Protein AF-A0A957F3H8-F1 (afdb_monomer)

Nearest PDB structures (foldseek):
  3oa1-assembly2_B  TM=3.256E-01  e=1.471E+00  Rabies virus strain Pasteur vaccin
  7w7g-assembly1_C  TM=1.740E-01  e=4.902E+00  Rattus norvegicus
  8xvt-assembly1_K  TM=1.639E-01  e=4.902E+00  Homo sapiens

Radius of gyration: 14.68 Å; Cα contacts (8 Å, |Δi|>4): 149; chains: 1; bounding box: 36×27×40 Å

pLDDT: mean 82.0, std 11.36, range [31.77, 93.56]

Solvent-accessible surface area (backbone atoms only — not comparable to full-atom values): 7226 Å² total; per-residue (Å²): 129,82,68,54,47,72,58,46,54,50,36,51,76,67,70,41,65,58,43,82,41,64,23,79,87,69,48,76,40,69,41,48,38,64,40,50,46,48,47,51,84,46,75,57,40,56,48,43,62,53,81,45,74,67,53,51,47,49,37,47,70,75,72,41,56,70,68,56,45,53,52,51,30,56,76,70,71,47,55,78,87,76,35,56,64,96,46,67,69,44,29,50,50,33,44,53,54,48,20,36,78,66,46,36,30,31,50,53,52,38,54,48,37,69,80,39,51,69,72,72,45,66,91,71,78,119

Secondary structure (DSSP, 8-state):
-PPPHHHHHHHHHTT--EEEEE-TTS-EEEEEHHHHHTT---HHHHHTTPPPHHHHHHHHHHH--HHHHHHHHHHTT--TTTS--SSHHHHHHHHHHHHHHTT-HHHHHHHHHHH-GGGT-GGG--

Mean predicted aligned error: 7.61 Å

Foldseek 3Di:
DQDALVNLVVCVVVVNQWDWAQFPVRDTDTDGSVCLLLVNDDPRCVRNLPDHLVLLLVLCVVPDDLVRVVVLCVVLVHDQVNFDDPDSSSRSNRVSVSCNRVSNNSVSSVSSCVVCVPSSPPVPVD

Sequence (126 aa):
QPIDYAYLEQLEKMKMDAIPYPAKNGEVIMLDVQALLNGVSTSEMRQAGLPTRREVLSALNAGFDKGEFHGLLFELGIGKNDIGGESTAEQMRECVEFAERNNKYQDLVTVIASKRPHLFNESRRL

Structure (mmCIF, N/CA/C/O backbone):
data_AF-A0A957F3H8-F1
#
_entry.id   AF-A0A957F3H8-F1
#
loop_
_atom_site.group_PDB
_atom_site.id
_atom_site.type_symbol
_atom_site.label_atom_id
_atom_site.label_alt_id
_atom_site.label_comp_id
_atom_site.label_asym_id
_atom_site.label_entity_id
_atom_site.label_seq_id
_atom_site.pdbx_PDB_ins_code
_atom_site.Cartn_x
_atom_site.Cartn_y
_atom_site.Cartn_z
_atom_site.occupancy
_atom_site.B_iso_or_equiv
_atom_site.auth_seq_id
_atom_site.auth_comp_id
_atom_site.auth_asym_id
_atom_site.auth_atom_id
_atom_site.pdbx_PDB_model_num
ATOM 1 N N . GLN A 1 1 ? 0.387 -2.394 -14.096 1.00 53.16 1 GLN A N 1
ATOM 2 C CA . GLN A 1 1 ? -0.229 -3.384 -13.179 1.00 53.16 1 GLN A CA 1
ATOM 3 C C . GLN A 1 1 ? 0.506 -3.304 -11.846 1.00 53.16 1 GLN A C 1
ATOM 5 O O . GLN A 1 1 ? 1.710 -3.068 -11.894 1.00 53.16 1 GLN A O 1
ATOM 10 N N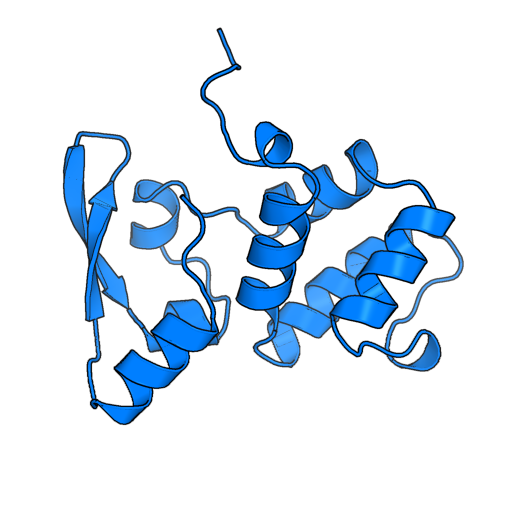 . PRO A 1 2 ? -0.169 -3.445 -10.692 1.00 64.88 2 PRO A N 1
ATOM 11 C CA . PRO A 1 2 ? 0.501 -3.454 -9.389 1.00 64.88 2 PRO A CA 1
ATOM 12 C C . PRO A 1 2 ? 1.501 -4.612 -9.320 1.00 64.88 2 PRO A C 1
ATOM 14 O O . PRO A 1 2 ? 1.240 -5.668 -9.897 1.00 64.88 2 PRO A O 1
ATOM 17 N N . ILE A 1 3 ? 2.634 -4.404 -8.652 1.00 73.44 3 ILE A N 1
ATOM 18 C CA . ILE A 1 3 ? 3.596 -5.474 -8.382 1.00 73.44 3 ILE A CA 1
ATOM 19 C C . ILE A 1 3 ? 3.167 -6.141 -7.077 1.00 73.44 3 ILE A C 1
ATOM 21 O O . ILE A 1 3 ? 3.043 -5.465 -6.060 1.00 73.44 3 ILE A O 1
ATOM 25 N N . ASP A 1 4 ? 2.913 -7.445 -7.129 1.00 77.50 4 ASP A N 1
ATOM 26 C CA . ASP A 1 4 ? 2.474 -8.217 -5.968 1.00 77.50 4 ASP A CA 1
ATOM 27 C C . ASP A 1 4 ? 3.613 -8.390 -4.947 1.00 77.50 4 ASP A C 1
ATOM 29 O O . ASP A 1 4 ? 4.758 -8.665 -5.317 1.00 77.50 4 ASP A O 1
ATOM 33 N N . TYR A 1 5 ? 3.303 -8.259 -3.658 1.00 77.38 5 TYR A N 1
ATOM 34 C CA . TYR A 1 5 ? 4.278 -8.409 -2.579 1.00 77.38 5 TYR A CA 1
ATOM 35 C C . TYR A 1 5 ? 4.813 -9.838 -2.484 1.00 77.38 5 TYR A C 1
ATOM 37 O O . TYR A 1 5 ? 6.018 -10.031 -2.343 1.00 77.38 5 TYR A O 1
ATOM 45 N N . ALA A 1 6 ? 3.956 -10.851 -2.658 1.00 77.56 6 ALA A N 1
ATOM 46 C CA . ALA A 1 6 ? 4.387 -12.251 -2.629 1.00 77.56 6 ALA A CA 1
ATOM 47 C C . ALA A 1 6 ? 5.423 -12.554 -3.728 1.00 77.56 6 ALA A C 1
ATOM 49 O O . ALA A 1 6 ? 6.363 -13.326 -3.525 1.00 77.56 6 ALA A O 1
ATOM 50 N N . TYR A 1 7 ? 5.282 -11.898 -4.882 1.00 83.31 7 TYR A N 1
ATOM 51 C CA . TYR A 1 7 ? 6.265 -11.960 -5.957 1.00 83.31 7 TYR A CA 1
ATOM 52 C C . TYR A 1 7 ? 7.586 -11.282 -5.559 1.00 83.31 7 TYR A C 1
ATOM 54 O O . TYR A 1 7 ? 8.655 -11.841 -5.802 1.00 83.31 7 TYR A O 1
ATOM 62 N N . LEU A 1 8 ? 7.537 -10.128 -4.888 1.00 83.12 8 LEU A N 1
ATOM 63 C CA . LEU A 1 8 ? 8.733 -9.442 -4.385 1.00 83.12 8 LEU A CA 1
ATOM 64 C C 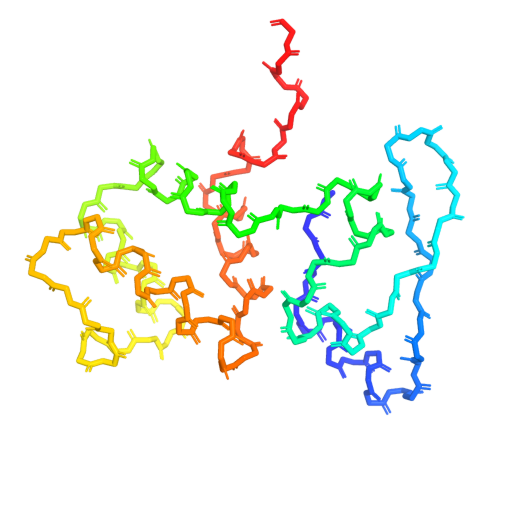. LEU A 1 8 ? 9.469 -10.238 -3.301 1.00 83.12 8 LEU A C 1
ATOM 66 O O . LEU A 1 8 ? 10.692 -10.341 -3.362 1.00 83.12 8 LEU A O 1
ATOM 70 N N . GLU A 1 9 ? 8.752 -10.873 -2.370 1.00 81.31 9 GLU A N 1
ATOM 71 C CA . GLU A 1 9 ? 9.366 -11.773 -1.385 1.00 81.31 9 GLU A CA 1
ATOM 72 C C . GLU A 1 9 ? 10.074 -12.956 -2.058 1.00 81.31 9 GLU A C 1
ATOM 74 O O . GLU A 1 9 ? 11.125 -13.415 -1.607 1.00 81.31 9 GLU A O 1
ATOM 79 N N . GLN A 1 10 ? 9.489 -13.502 -3.128 1.00 87.69 10 GLN A N 1
ATOM 80 C CA . GLN A 1 10 ? 10.111 -14.593 -3.870 1.00 87.69 10 GLN A CA 1
ATOM 81 C C . GLN A 1 10 ? 11.415 -14.133 -4.530 1.00 87.69 10 GLN A C 1
ATOM 83 O O . GLN A 1 10 ? 12.413 -14.852 -4.468 1.00 87.69 10 GLN A O 1
ATOM 88 N N . LEU A 1 11 ? 11.426 -12.938 -5.121 1.00 88.50 11 LEU A N 1
ATOM 89 C CA . LEU A 1 11 ? 12.619 -12.345 -5.725 1.00 88.50 11 LEU A CA 1
ATOM 90 C C . LEU A 1 11 ? 13.721 -12.094 -4.688 1.00 88.50 11 LEU A C 1
ATOM 92 O O . LEU A 1 11 ? 14.881 -12.421 -4.942 1.00 88.50 11 LEU A O 1
ATOM 96 N N . GLU A 1 12 ? 13.361 -11.612 -3.497 1.00 86.62 12 GLU A N 1
ATOM 97 C CA . GLU A 1 12 ? 14.295 -11.459 -2.376 1.00 86.62 12 GLU A CA 1
ATOM 98 C C . GLU A 1 12 ? 14.884 -12.813 -1.947 1.00 86.62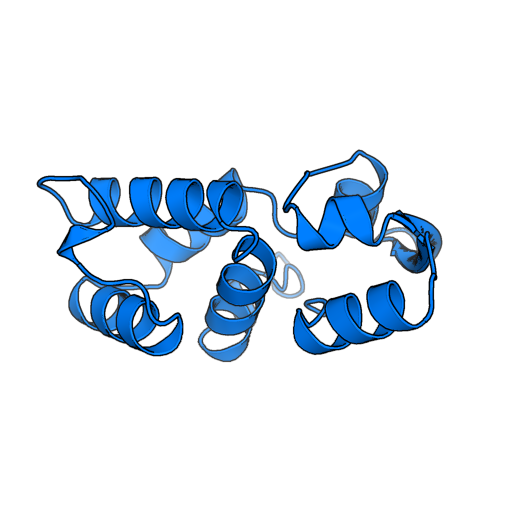 12 GLU A C 1
ATOM 100 O O . GLU A 1 12 ? 16.104 -12.954 -1.829 1.00 86.62 12 GLU A O 1
ATOM 105 N N . LYS A 1 13 ? 14.051 -13.856 -1.799 1.00 89.25 13 LYS A N 1
ATOM 106 C CA . LYS A 1 13 ? 14.510 -15.229 -1.494 1.00 89.25 13 LYS A CA 1
ATOM 107 C C . LYS A 1 13 ? 15.443 -15.781 -2.575 1.00 89.25 13 LYS A C 1
ATOM 109 O O . LYS A 1 13 ? 16.351 -16.557 -2.272 1.00 89.25 13 LYS A O 1
ATOM 114 N N . MET A 1 14 ? 15.246 -15.364 -3.825 1.00 91.69 14 MET A N 1
ATOM 115 C CA . MET A 1 14 ? 16.111 -15.682 -4.963 1.00 91.69 14 MET A CA 1
ATOM 116 C C . MET A 1 14 ? 17.377 -14.811 -5.040 1.00 91.69 14 MET A C 1
ATOM 118 O O . MET A 1 14 ? 18.188 -15.024 -5.941 1.00 91.69 14 MET A O 1
ATOM 122 N N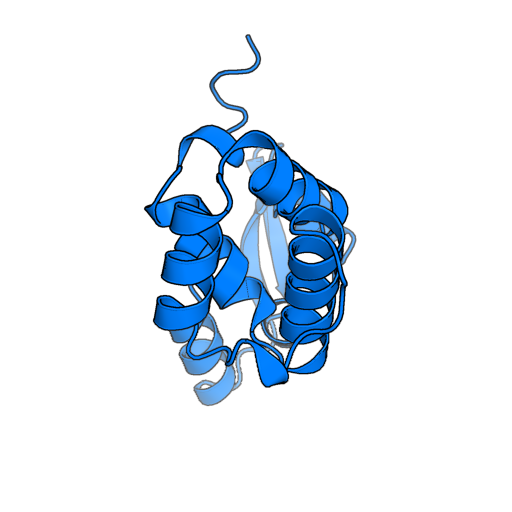 . LYS A 1 15 ? 17.581 -13.880 -4.096 1.00 89.00 15 LYS A N 1
ATOM 123 C CA . LYS A 1 15 ? 18.689 -12.911 -4.069 1.00 89.00 15 LYS A CA 1
ATOM 124 C C . LYS A 1 15 ? 18.749 -12.045 -5.329 1.00 89.00 15 LYS A C 1
ATOM 126 O O . LYS A 1 15 ? 19.828 -11.767 -5.847 1.00 89.00 15 LYS A O 1
ATOM 131 N N . MET A 1 16 ? 17.584 -11.669 -5.852 1.00 89.38 16 MET A N 1
ATOM 132 C CA . MET A 1 16 ? 17.488 -10.709 -6.944 1.00 89.38 16 MET A CA 1
ATOM 133 C C . MET A 1 16 ? 17.418 -9.296 -6.377 1.00 89.38 16 MET A C 1
ATOM 135 O O . MET A 1 16 ? 16.463 -8.956 -5.686 1.00 89.38 16 MET A O 1
ATOM 139 N N . ASP A 1 17 ? 18.409 -8.472 -6.711 1.00 87.50 17 ASP A N 1
ATOM 140 C CA . ASP A 1 17 ? 18.475 -7.087 -6.231 1.00 87.50 17 ASP A CA 1
ATOM 141 C C . ASP A 1 17 ? 17.566 -6.149 -7.040 1.00 87.50 17 ASP A C 1
ATOM 143 O O . ASP A 1 17 ? 17.039 -5.173 -6.511 1.00 87.50 17 ASP A O 1
ATOM 147 N N . ALA A 1 18 ? 17.342 -6.449 -8.325 1.00 89.50 18 ALA A N 1
ATOM 148 C CA . ALA A 1 18 ? 16.509 -5.632 -9.198 1.00 89.50 18 ALA A CA 1
ATOM 149 C C . ALA A 1 18 ? 15.743 -6.452 -10.243 1.00 89.50 18 ALA A C 1
ATOM 151 O O . ALA A 1 18 ? 16.205 -7.504 -10.694 1.00 89.50 18 ALA A O 1
ATOM 152 N N . ILE A 1 19 ? 14.595 -5.928 -10.675 1.00 88.56 19 ILE A N 1
ATOM 153 C CA . ILE A 1 19 ? 13.774 -6.505 -11.745 1.00 88.56 19 ILE A CA 1
ATOM 154 C C . ILE A 1 19 ? 13.568 -5.533 -12.907 1.00 88.56 19 ILE A C 1
ATOM 156 O O . ILE A 1 19 ? 13.394 -4.336 -12.676 1.00 88.56 19 ILE A O 1
ATOM 160 N N . PRO A 1 20 ? 13.542 -6.027 -14.158 1.00 88.56 20 PRO A N 1
ATOM 161 C CA . PRO A 1 20 ? 13.148 -5.209 -15.294 1.00 88.56 20 PRO A CA 1
ATOM 162 C C . PRO A 1 20 ? 11.642 -4.919 -15.239 1.00 88.56 20 PRO A C 1
ATOM 164 O O . PRO A 1 20 ? 10.831 -5.832 -15.073 1.00 88.56 20 PRO A O 1
ATOM 167 N N . TYR A 1 21 ? 11.262 -3.655 -15.417 1.00 84.12 21 TYR A N 1
ATOM 168 C CA . TYR A 1 21 ? 9.869 -3.214 -15.456 1.00 84.12 21 TYR A CA 1
ATOM 169 C C . TYR A 1 21 ? 9.657 -2.176 -16.569 1.00 84.12 21 TYR A C 1
ATOM 171 O O . TYR A 1 21 ? 10.504 -1.298 -16.750 1.00 84.12 21 TYR A O 1
ATOM 179 N N . PRO A 1 22 ? 8.547 -2.240 -17.324 1.00 80.56 22 PRO A N 1
ATOM 180 C CA . PRO A 1 22 ? 8.244 -1.246 -18.347 1.00 80.56 22 PRO A CA 1
ATOM 181 C C . PRO A 1 22 ? 7.830 0.089 -17.711 1.00 80.56 22 PRO A C 1
ATOM 183 O O . PRO A 1 22 ? 6.815 0.184 -17.021 1.00 80.56 22 PRO A O 1
ATOM 186 N N . ALA A 1 23 ? 8.606 1.137 -17.968 1.00 79.44 23 ALA A N 1
ATOM 187 C CA . ALA A 1 23 ? 8.260 2.510 -17.642 1.00 79.44 23 ALA A CA 1
ATOM 188 C C . ALA A 1 23 ? 7.099 3.026 -18.508 1.00 79.44 23 ALA A C 1
ATOM 190 O O . ALA A 1 23 ? 6.769 2.472 -19.560 1.00 79.44 23 ALA A O 1
ATOM 191 N N . LYS A 1 24 ? 6.491 4.145 -18.091 1.00 74.25 24 LYS A N 1
ATOM 192 C CA . LYS A 1 24 ? 5.381 4.788 -18.822 1.00 74.25 24 LYS A CA 1
ATOM 193 C C . LYS A 1 24 ? 5.738 5.184 -20.261 1.00 74.25 24 LYS A C 1
ATOM 195 O O . LYS A 1 24 ? 4.854 5.237 -21.109 1.00 74.25 24 LYS A O 1
ATOM 200 N N . ASN A 1 25 ? 7.009 5.473 -20.532 1.00 76.31 25 ASN A N 1
ATOM 201 C CA . ASN A 1 25 ? 7.523 5.818 -21.862 1.00 76.31 25 ASN A CA 1
ATOM 202 C C . ASN A 1 25 ? 7.866 4.585 -22.727 1.00 76.31 25 ASN A C 1
ATOM 204 O O . ASN A 1 25 ? 8.325 4.753 -23.852 1.00 76.31 25 ASN A O 1
ATOM 208 N N . GLY A 1 26 ? 7.648 3.365 -22.223 1.00 75.81 26 GLY A N 1
ATOM 209 C CA . GLY A 1 26 ? 7.985 2.116 -22.908 1.00 75.81 26 GLY A CA 1
ATOM 210 C C . GLY A 1 26 ? 9.436 1.660 -22.731 1.00 75.81 26 GLY A C 1
ATOM 211 O O . GLY A 1 26 ? 9.789 0.594 -23.231 1.00 75.81 26 GLY A O 1
ATOM 212 N N . GLU A 1 27 ? 10.274 2.417 -22.017 1.00 83.00 27 GLU A N 1
ATOM 213 C CA . GLU A 1 27 ? 11.632 1.986 -21.677 1.00 83.00 27 GLU A CA 1
ATOM 214 C C . GLU A 1 27 ? 11.608 0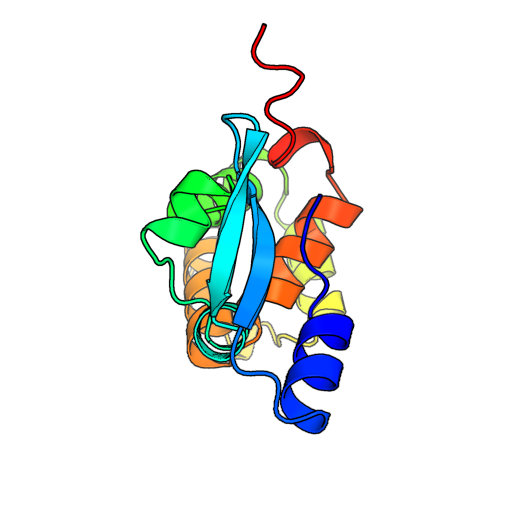.917 -20.581 1.00 83.00 27 GLU A C 1
ATOM 216 O O . GLU A 1 27 ? 10.735 0.908 -19.715 1.00 83.00 27 GLU A O 1
ATOM 221 N N . VAL A 1 28 ? 12.581 0.007 -20.600 1.00 85.06 28 VAL A N 1
ATOM 222 C CA . VAL A 1 28 ? 12.762 -0.959 -19.512 1.00 85.06 28 VAL A CA 1
ATOM 223 C C . VAL A 1 28 ? 13.670 -0.333 -18.467 1.00 85.06 28 VAL A C 1
ATOM 225 O O . VAL A 1 28 ? 14.829 -0.033 -18.747 1.00 85.06 28 VAL A O 1
ATOM 228 N N . ILE A 1 29 ? 13.143 -0.161 -17.261 1.00 85.69 29 ILE A N 1
ATOM 229 C CA . ILE A 1 29 ? 13.883 0.339 -16.103 1.00 85.69 29 ILE A CA 1
ATOM 230 C C . ILE A 1 29 ? 14.071 -0.771 -15.077 1.00 85.69 29 ILE A C 1
ATOM 232 O O . ILE A 1 29 ? 13.264 -1.697 -14.984 1.00 85.69 29 ILE A O 1
ATOM 236 N N . MET A 1 30 ? 15.149 -0.676 -14.306 1.00 88.12 30 MET A N 1
ATOM 237 C CA . MET A 1 30 ? 15.443 -1.624 -13.239 1.00 88.12 30 MET A CA 1
ATOM 238 C C . MET A 1 30 ? 14.845 -1.101 -11.938 1.00 88.12 30 MET A C 1
ATOM 240 O O . MET A 1 30 ? 15.211 -0.022 -11.476 1.00 88.12 30 MET A O 1
ATOM 244 N N . LEU A 1 31 ? 13.911 -1.853 -11.364 1.00 85.94 31 LEU A N 1
ATOM 245 C CA . LEU A 1 31 ? 13.332 -1.549 -10.063 1.00 85.94 31 LEU A CA 1
ATOM 246 C C . LEU A 1 31 ? 14.043 -2.353 -8.986 1.00 85.94 31 LEU A C 1
ATOM 248 O O . LEU A 1 31 ? 14.122 -3.575 -9.087 1.00 85.94 31 LEU A O 1
ATOM 252 N N . ASP A 1 32 ? 14.529 -1.663 -7.962 1.00 88.06 32 ASP A N 1
ATOM 253 C CA . ASP A 1 32 ? 15.166 -2.278 -6.803 1.00 88.06 32 ASP A CA 1
ATOM 254 C C . ASP A 1 32 ? 14.125 -3.039 -5.964 1.00 88.06 32 ASP A C 1
ATOM 256 O O . ASP A 1 32 ? 13.106 -2.479 -5.546 1.00 88.06 32 ASP A O 1
ATOM 260 N N . VAL A 1 33 ? 14.366 -4.335 -5.753 1.00 85.56 33 VAL A N 1
ATOM 261 C CA . VAL A 1 33 ? 13.437 -5.235 -5.055 1.00 85.56 33 VAL A CA 1
ATOM 262 C C . VAL A 1 33 ? 13.303 -4.841 -3.586 1.00 85.56 33 VAL A C 1
ATOM 264 O O . VAL A 1 33 ? 12.191 -4.828 -3.059 1.00 85.56 33 VAL A O 1
ATOM 267 N N . GLN A 1 34 ? 14.402 -4.448 -2.938 1.00 83.00 34 GLN A N 1
ATOM 268 C CA . GLN A 1 34 ? 14.382 -4.001 -1.547 1.00 83.00 34 GLN A CA 1
ATOM 269 C C . GLN A 1 34 ? 13.650 -2.672 -1.395 1.00 83.00 34 GLN A C 1
ATOM 271 O O . GLN A 1 34 ? 12.841 -2.507 -0.486 1.00 83.00 34 GLN A O 1
ATOM 276 N N . ALA A 1 35 ? 13.868 -1.720 -2.296 1.00 81.62 35 ALA A N 1
ATOM 277 C CA . ALA A 1 35 ? 13.128 -0.472 -2.302 1.00 81.62 35 ALA A CA 1
ATOM 278 C C . ALA A 1 35 ? 11.626 -0.734 -2.487 1.00 81.62 35 ALA A C 1
ATOM 280 O O . ALA A 1 35 ? 10.815 -0.083 -1.827 1.00 81.62 35 ALA A O 1
ATOM 281 N N . LEU A 1 36 ? 11.245 -1.699 -3.339 1.00 81.44 36 LEU A N 1
ATOM 282 C CA . LEU A 1 36 ? 9.840 -2.059 -3.552 1.00 81.44 36 LEU A CA 1
ATOM 283 C C . LEU A 1 36 ? 9.221 -2.651 -2.285 1.00 81.44 36 LEU A C 1
ATOM 285 O O . LEU A 1 36 ? 8.160 -2.179 -1.872 1.00 81.44 36 LEU A O 1
ATOM 289 N N . LEU A 1 37 ? 9.893 -3.619 -1.654 1.00 78.62 37 LEU A N 1
ATOM 290 C CA . LEU A 1 37 ? 9.459 -4.253 -0.402 1.00 78.62 37 LEU A CA 1
ATOM 291 C C . LEU A 1 37 ? 9.329 -3.245 0.743 1.00 78.62 37 LEU A C 1
ATOM 293 O O . LEU A 1 37 ? 8.341 -3.256 1.473 1.00 78.62 37 LEU A O 1
ATOM 297 N N . ASN A 1 38 ? 10.286 -2.328 0.850 1.00 74.88 38 ASN A N 1
ATOM 298 C CA . ASN A 1 38 ? 10.314 -1.315 1.902 1.00 74.88 38 ASN A CA 1
ATOM 299 C C . ASN A 1 38 ? 9.413 -0.100 1.599 1.00 74.88 38 ASN A C 1
ATOM 301 O O . ASN A 1 38 ? 9.417 0.875 2.346 1.00 74.88 38 ASN A O 1
ATOM 305 N N . GLY A 1 39 ? 8.662 -0.112 0.487 1.00 67.00 39 GLY A N 1
ATOM 306 C CA . GLY A 1 39 ? 7.770 0.989 0.107 1.00 67.00 39 GLY A CA 1
ATOM 307 C C . GLY A 1 39 ? 8.495 2.302 -0.218 1.00 67.00 39 GLY A C 1
ATOM 308 O O . GLY A 1 39 ? 7.900 3.377 -0.158 1.00 67.00 39 GLY A O 1
ATOM 309 N N . VAL A 1 40 ? 9.784 2.245 -0.561 1.00 71.81 40 VAL A N 1
ATOM 310 C CA . VAL A 1 40 ? 10.601 3.425 -0.855 1.00 71.81 40 VAL A CA 1
ATOM 311 C C . VAL A 1 40 ? 10.324 3.897 -2.277 1.00 71.81 40 VAL A C 1
ATOM 313 O O . VAL A 1 40 ? 10.734 3.266 -3.243 1.00 71.81 40 VAL A O 1
ATOM 316 N N . SER A 1 41 ? 9.680 5.057 -2.423 1.00 68.62 41 SER A N 1
ATOM 317 C CA . SER A 1 41 ? 9.420 5.672 -3.731 1.00 68.62 41 SER A CA 1
ATOM 318 C C . SER A 1 41 ? 10.709 6.203 -4.384 1.00 68.62 41 SER A C 1
ATOM 320 O O . SER A 1 41 ? 11.061 7.372 -4.199 1.00 68.62 41 SER A O 1
ATOM 322 N N . THR A 1 42 ? 11.381 5.392 -5.206 1.00 75.38 42 THR A N 1
ATOM 323 C CA . THR A 1 42 ? 12.548 5.835 -5.995 1.00 75.38 42 THR A CA 1
ATOM 324 C C . THR A 1 42 ? 12.148 6.603 -7.264 1.00 75.38 42 THR A C 1
ATOM 326 O O . THR A 1 42 ? 10.971 6.727 -7.622 1.00 75.38 42 THR A O 1
ATOM 329 N N . SER A 1 43 ? 13.128 7.185 -7.957 1.00 75.38 43 SER A N 1
ATOM 330 C CA . SER A 1 43 ? 12.893 7.882 -9.229 1.00 75.38 43 SER A CA 1
ATOM 331 C C . SER A 1 43 ? 12.420 6.928 -10.326 1.00 75.38 43 SER A C 1
ATOM 333 O O . SER A 1 43 ? 11.505 7.265 -11.073 1.00 75.38 43 SER A O 1
ATOM 335 N N . GLU A 1 44 ? 12.967 5.720 -10.353 1.00 75.12 44 GLU A N 1
ATOM 336 C CA . GLU A 1 44 ? 12.631 4.637 -11.273 1.00 75.12 44 GLU A CA 1
ATOM 337 C C . GLU A 1 44 ? 11.186 4.182 -11.039 1.00 75.12 44 GLU A C 1
ATOM 339 O O . GLU A 1 44 ? 10.401 4.101 -11.974 1.00 75.12 44 GLU A O 1
ATOM 344 N N . MET A 1 45 ? 10.756 4.014 -9.786 1.00 74.81 45 MET A N 1
ATOM 345 C CA . MET A 1 45 ? 9.362 3.660 -9.482 1.00 74.81 45 MET A CA 1
ATOM 346 C C . MET A 1 45 ? 8.348 4.697 -9.965 1.00 74.81 45 MET A C 1
ATOM 348 O O . MET A 1 45 ? 7.269 4.351 -10.449 1.00 74.81 45 MET A O 1
ATOM 352 N N . ARG A 1 46 ? 8.698 5.983 -9.876 1.00 73.50 46 ARG A N 1
ATOM 353 C CA . ARG A 1 46 ? 7.855 7.060 -10.412 1.00 73.50 46 ARG A CA 1
ATOM 354 C C . ARG A 1 46 ? 7.785 7.004 -11.938 1.00 73.50 46 ARG A C 1
ATOM 356 O O . ARG A 1 46 ? 6.712 7.210 -12.500 1.00 73.50 46 ARG A O 1
ATOM 363 N N . GLN A 1 47 ? 8.890 6.668 -12.605 1.00 71.62 47 GLN A N 1
ATOM 364 C CA . GLN A 1 47 ? 8.923 6.431 -14.054 1.00 71.62 47 GLN A CA 1
ATOM 365 C C . GLN A 1 47 ? 8.138 5.167 -14.457 1.00 71.62 47 GLN A C 1
ATOM 367 O O . GLN A 1 47 ? 7.485 5.164 -15.503 1.00 71.62 47 GLN A O 1
ATOM 372 N N . ALA A 1 48 ? 8.115 4.139 -13.600 1.00 69.69 48 ALA A N 1
ATOM 373 C CA . ALA A 1 48 ? 7.267 2.947 -13.726 1.00 69.69 48 ALA A CA 1
ATOM 374 C C . ALA A 1 48 ? 5.771 3.243 -13.548 1.00 69.69 48 ALA A C 1
ATOM 376 O O . ALA A 1 48 ? 4.931 2.420 -13.905 1.00 69.69 48 ALA A O 1
ATOM 377 N N . GLY A 1 49 ? 5.415 4.407 -12.998 1.00 71.19 49 GLY A N 1
ATOM 378 C CA . GLY A 1 49 ? 4.030 4.724 -12.667 1.00 71.19 49 GLY A CA 1
ATOM 379 C C . GLY A 1 49 ? 3.511 3.985 -11.439 1.00 71.19 49 GLY A C 1
ATOM 380 O O . GLY A 1 49 ? 2.304 3.771 -11.336 1.00 71.19 49 GLY A O 1
ATOM 381 N N . LEU A 1 50 ? 4.401 3.576 -10.532 1.00 75.56 50 LEU A N 1
ATOM 382 C CA . LEU A 1 50 ? 3.988 2.990 -9.265 1.00 75.56 50 LEU A CA 1
ATOM 383 C C . LEU A 1 50 ? 3.362 4.063 -8.360 1.00 75.56 50 LEU A C 1
ATOM 385 O O . LEU A 1 50 ? 3.879 5.185 -8.313 1.00 75.56 50 LEU A O 1
ATOM 389 N N . PRO A 1 51 ? 2.273 3.742 -7.634 1.00 77.62 51 PRO A N 1
ATOM 390 C CA . PRO A 1 51 ? 1.583 4.720 -6.803 1.00 77.62 51 PRO A CA 1
ATOM 391 C C . PRO A 1 51 ? 2.470 5.258 -5.678 1.00 77.62 51 PRO A C 1
ATOM 393 O O . PRO A 1 51 ? 2.966 4.517 -4.825 1.00 77.62 51 PRO A O 1
ATOM 396 N N . THR A 1 52 ? 2.621 6.575 -5.636 1.00 80.81 52 THR A N 1
ATOM 397 C CA . THR A 1 52 ? 3.262 7.290 -4.531 1.00 80.81 52 THR A CA 1
ATOM 398 C C . THR A 1 52 ? 2.377 7.288 -3.288 1.00 80.81 52 THR A C 1
ATOM 400 O O . THR A 1 52 ? 1.153 7.179 -3.379 1.00 80.81 52 THR A O 1
ATOM 403 N N . ARG A 1 53 ? 2.976 7.529 -2.116 1.00 83.56 53 ARG A N 1
ATOM 404 C CA . ARG A 1 53 ? 2.258 7.634 -0.834 1.00 83.56 53 ARG A CA 1
ATOM 405 C C . ARG A 1 53 ? 1.035 8.548 -0.915 1.00 83.56 53 ARG A C 1
ATOM 407 O O . ARG A 1 53 ? -0.038 8.238 -0.403 1.00 83.56 53 ARG A O 1
ATOM 414 N N . ARG A 1 54 ? 1.199 9.693 -1.583 1.00 83.31 54 ARG A N 1
ATOM 415 C CA . ARG A 1 54 ? 0.133 10.680 -1.779 1.00 83.31 54 ARG A CA 1
ATOM 416 C C . ARG A 1 54 ? -0.994 10.132 -2.653 1.00 83.31 54 ARG A C 1
ATOM 418 O O . ARG A 1 54 ? -2.153 10.409 -2.371 1.00 83.31 54 ARG A O 1
ATOM 425 N N . GLU A 1 55 ? -0.671 9.376 -3.697 1.00 84.31 55 GLU A N 1
ATOM 426 C CA . GLU A 1 55 ? -1.664 8.757 -4.582 1.00 84.31 55 GLU A CA 1
ATOM 427 C C . GLU A 1 55 ? -2.412 7.626 -3.881 1.00 84.31 55 GLU A C 1
ATOM 429 O O . GLU A 1 55 ? -3.629 7.557 -4.004 1.00 84.31 55 GLU A O 1
ATOM 434 N N . VAL A 1 56 ? -1.726 6.810 -3.076 1.00 87.50 56 VAL A N 1
ATOM 435 C CA . VAL A 1 56 ? -2.361 5.776 -2.242 1.00 87.50 56 VAL A CA 1
ATOM 436 C C . VAL A 1 56 ? -3.294 6.402 -1.209 1.00 87.50 56 VAL A C 1
ATOM 438 O O . VAL A 1 56 ? -4.451 6.003 -1.102 1.00 87.50 56 VAL A O 1
ATOM 441 N N . LEU A 1 57 ? -2.843 7.440 -0.499 1.00 89.81 57 LEU A N 1
ATOM 442 C CA . LEU A 1 57 ? -3.685 8.168 0.451 1.00 89.81 57 LEU A CA 1
ATOM 443 C C . LEU A 1 57 ? -4.880 8.839 -0.240 1.00 89.81 57 LEU A C 1
ATOM 445 O O . LEU A 1 57 ? -5.993 8.824 0.282 1.00 89.81 57 LEU A O 1
ATOM 449 N N . SER A 1 58 ? -4.667 9.431 -1.416 1.00 87.31 58 SER A N 1
ATOM 450 C CA . SER A 1 58 ? -5.746 10.021 -2.208 1.00 87.31 58 SER A CA 1
ATOM 451 C C . SER A 1 58 ? -6.745 8.961 -2.673 1.00 87.31 58 SER A C 1
ATOM 453 O O . SER A 1 58 ? -7.944 9.223 -2.651 1.00 87.31 58 SER A O 1
ATOM 455 N N . ALA A 1 59 ? -6.275 7.779 -3.076 1.00 87.69 59 ALA A N 1
ATOM 456 C CA . ALA A 1 59 ? -7.117 6.659 -3.479 1.00 87.69 59 ALA A CA 1
ATOM 457 C C . ALA A 1 59 ? -7.952 6.130 -2.305 1.00 87.69 59 ALA A C 1
ATOM 459 O O . ALA A 1 59 ? -9.144 5.892 -2.476 1.00 87.69 59 ALA A O 1
ATOM 460 N N . LEU A 1 60 ? -7.364 6.017 -1.109 1.00 89.81 60 LEU A N 1
ATOM 461 C CA . LEU A 1 60 ? -8.092 5.649 0.108 1.00 89.81 60 LEU A CA 1
ATOM 462 C C . LEU A 1 60 ? -9.195 6.662 0.428 1.00 89.81 60 LEU A C 1
ATOM 464 O O . LEU A 1 60 ? -10.350 6.276 0.562 1.00 89.81 60 LEU A O 1
ATOM 468 N N . ASN A 1 61 ? -8.864 7.955 0.468 1.00 88.81 61 ASN A N 1
ATOM 469 C CA . ASN A 1 61 ? -9.835 8.999 0.809 1.00 88.81 61 ASN A CA 1
ATOM 470 C C . ASN A 1 61 ? -10.964 9.145 -0.223 1.00 88.81 61 ASN A C 1
ATOM 472 O O . ASN A 1 61 ? -12.084 9.484 0.144 1.00 88.81 61 ASN A O 1
ATOM 476 N N . ALA A 1 62 ? -10.677 8.939 -1.512 1.00 88.19 62 ALA A N 1
ATOM 477 C CA . ALA A 1 62 ? -11.669 9.101 -2.575 1.00 88.19 62 ALA A CA 1
ATOM 478 C C . ALA A 1 62 ? -12.479 7.825 -2.854 1.00 88.19 62 ALA A C 1
ATOM 480 O O . ALA A 1 62 ? -13.588 7.909 -3.377 1.00 88.19 62 ALA A O 1
ATOM 481 N N . GLY A 1 63 ? -11.905 6.653 -2.577 1.00 85.94 63 GLY A N 1
ATOM 482 C CA . GLY A 1 63 ? -12.417 5.369 -3.053 1.00 85.94 63 GLY A CA 1
ATOM 483 C C . GLY A 1 63 ? -12.994 4.447 -1.986 1.00 85.94 63 GLY A C 1
ATOM 484 O O . GLY A 1 63 ? -13.528 3.402 -2.363 1.00 85.94 63 GLY A O 1
ATOM 485 N N . PHE A 1 64 ? -12.858 4.799 -0.703 1.00 90.44 64 PHE A N 1
ATOM 486 C CA . PHE A 1 64 ? -13.290 3.975 0.423 1.00 90.44 64 PHE A CA 1
ATOM 487 C C . PHE A 1 64 ? -14.074 4.810 1.428 1.00 90.44 64 PHE A C 1
ATOM 489 O O . PHE A 1 64 ? -13.595 5.833 1.918 1.00 90.44 64 PHE A O 1
ATOM 496 N N . ASP A 1 65 ? -15.265 4.341 1.787 1.00 91.38 65 ASP A N 1
ATOM 497 C CA . ASP A 1 65 ? -15.941 4.840 2.980 1.00 91.38 65 ASP A CA 1
ATOM 498 C C . ASP A 1 65 ? -15.361 4.214 4.265 1.00 91.38 65 ASP A C 1
ATOM 500 O O . ASP A 1 65 ? -14.458 3.374 4.244 1.00 91.38 65 ASP A O 1
ATOM 504 N N . LYS A 1 66 ? -15.875 4.627 5.429 1.00 90.44 66 LYS A N 1
ATOM 505 C CA . LYS A 1 66 ? -15.403 4.131 6.731 1.00 90.44 66 LYS A CA 1
ATOM 506 C C . LYS A 1 66 ? -15.552 2.611 6.891 1.00 90.44 66 LYS A C 1
ATOM 508 O O . LYS A 1 66 ? -14.687 1.979 7.492 1.00 90.44 66 LYS A O 1
ATOM 513 N N . GLY A 1 67 ? -16.655 2.037 6.417 1.00 90.19 67 GLY A N 1
ATOM 514 C CA . GLY A 1 67 ? -16.912 0.602 6.519 1.00 90.19 67 GLY A CA 1
ATOM 515 C C . GLY A 1 67 ? -15.993 -0.190 5.597 1.00 90.19 67 GLY A C 1
ATOM 516 O O . GLY A 1 67 ? -15.375 -1.163 6.028 1.00 90.19 67 GLY A O 1
ATOM 517 N N . GLU A 1 68 ? -15.839 0.275 4.358 1.00 91.75 68 GLU A N 1
ATOM 518 C CA . GLU A 1 68 ? -14.935 -0.326 3.377 1.00 91.75 68 GLU A CA 1
ATOM 519 C C . GLU A 1 68 ? -13.473 -0.248 3.826 1.00 91.75 68 GLU A C 1
ATOM 521 O O . GLU A 1 68 ? -12.731 -1.222 3.692 1.00 91.75 68 GLU A O 1
ATOM 526 N N . PHE A 1 69 ? -13.068 0.878 4.417 1.00 92.44 69 PHE A N 1
ATOM 527 C CA . PHE A 1 69 ? -11.735 1.047 4.981 1.00 92.44 69 PHE A CA 1
ATOM 528 C C . PHE A 1 69 ? -11.469 0.074 6.136 1.00 92.44 69 PHE A C 1
ATOM 530 O O . PHE A 1 69 ? -10.421 -0.563 6.169 1.00 92.44 69 PHE A O 1
ATOM 537 N N . HIS A 1 70 ? -12.422 -0.122 7.052 1.00 90.69 70 HIS A N 1
ATOM 538 C CA . HIS A 1 70 ? -12.267 -1.130 8.107 1.00 90.69 70 HIS A CA 1
ATOM 539 C C . HIS A 1 70 ? -12.168 -2.559 7.549 1.00 90.69 70 HIS A C 1
ATOM 541 O O . HIS A 1 70 ? -11.398 -3.363 8.072 1.00 90.69 70 HIS A O 1
ATOM 547 N N . GLY A 1 71 ? -12.913 -2.877 6.485 1.00 90.94 71 GLY A N 1
ATOM 548 C CA . GLY A 1 71 ? -12.773 -4.154 5.780 1.00 90.94 71 GLY A CA 1
ATOM 549 C C . GLY A 1 71 ? -11.383 -4.327 5.162 1.00 90.94 71 GLY A C 1
ATOM 550 O O . GLY A 1 71 ? -10.790 -5.397 5.261 1.00 90.94 71 GLY A O 1
ATOM 551 N N . LEU A 1 72 ? -10.827 -3.256 4.594 1.00 90.94 72 LEU A N 1
ATOM 552 C CA . LEU A 1 72 ? -9.466 -3.238 4.060 1.00 90.94 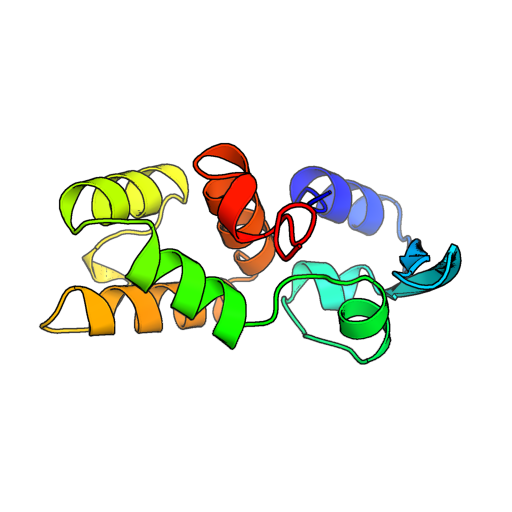72 LEU A CA 1
ATOM 553 C C . LEU A 1 72 ? -8.408 -3.451 5.156 1.00 90.94 72 LEU A C 1
ATOM 555 O O . LEU A 1 72 ? -7.481 -4.230 4.952 1.00 90.94 72 LEU A O 1
ATOM 559 N N . LEU A 1 73 ? -8.562 -2.830 6.330 1.00 91.31 73 LEU A N 1
ATOM 560 C CA . LEU A 1 73 ? -7.672 -3.071 7.474 1.00 91.31 73 LEU A CA 1
ATOM 561 C C . LEU A 1 73 ? -7.681 -4.543 7.900 1.00 91.31 73 LEU A C 1
ATOM 563 O O . LEU A 1 73 ? -6.622 -5.119 8.140 1.00 91.31 73 LEU A O 1
ATOM 567 N N . PHE A 1 74 ? -8.865 -5.159 7.944 1.00 90.00 74 PHE A N 1
ATOM 568 C CA . PHE A 1 74 ? -9.009 -6.575 8.271 1.00 90.00 74 PHE A CA 1
ATOM 569 C C . PHE A 1 74 ? -8.281 -7.476 7.263 1.00 90.00 74 PHE A C 1
ATOM 571 O O . PHE A 1 74 ? -7.550 -8.375 7.672 1.00 90.00 74 PHE A O 1
ATOM 578 N N . GLU A 1 75 ? -8.416 -7.209 5.961 1.00 88.44 75 GLU A N 1
ATOM 579 C CA . GLU A 1 75 ? -7.716 -7.964 4.909 1.00 88.44 75 GLU A CA 1
ATOM 580 C C . GLU A 1 75 ? -6.193 -7.817 4.973 1.00 88.44 75 GLU A C 1
ATOM 582 O O . GLU A 1 75 ? -5.474 -8.783 4.736 1.00 88.44 75 GLU A O 1
ATOM 587 N N . LEU A 1 76 ? -5.694 -6.638 5.353 1.00 86.50 76 LEU A N 1
ATOM 588 C CA . LEU A 1 76 ? -4.260 -6.389 5.547 1.00 86.50 76 LEU A CA 1
ATOM 589 C C . LEU A 1 76 ? -3.722 -6.930 6.886 1.00 86.50 76 LEU A C 1
ATOM 591 O O . LEU A 1 76 ? -2.525 -6.802 7.185 1.00 86.50 76 LEU A O 1
ATOM 595 N N . GLY A 1 77 ? -4.598 -7.494 7.724 1.00 88.88 77 GL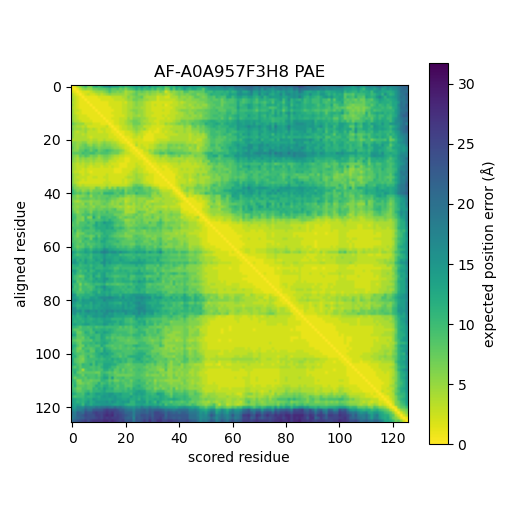Y A N 1
ATOM 596 C CA . GLY A 1 77 ? -4.267 -7.913 9.082 1.00 88.88 77 GLY A CA 1
ATOM 597 C C . GLY A 1 77 ? -3.728 -6.756 9.927 1.00 88.88 77 GLY A C 1
ATOM 598 O O . GLY A 1 77 ? -2.778 -6.945 10.683 1.00 88.88 77 GLY A O 1
ATOM 599 N N . ILE A 1 78 ? -4.267 -5.548 9.735 1.00 89.25 78 ILE A N 1
ATOM 600 C CA . ILE A 1 78 ? -3.945 -4.350 10.514 1.00 89.25 78 ILE A CA 1
ATOM 601 C C . ILE A 1 78 ? -5.066 -4.158 11.532 1.00 89.25 78 ILE A C 1
ATOM 603 O O . ILE A 1 78 ? -6.230 -3.956 11.177 1.00 89.25 78 ILE A O 1
ATOM 607 N N . GLY A 1 79 ? -4.731 -4.241 12.815 1.00 86.19 79 GLY A N 1
ATOM 608 C CA . GLY A 1 79 ? -5.671 -3.985 13.888 1.00 86.19 79 GLY A CA 1
ATOM 609 C C . GLY A 1 79 ? -6.025 -2.504 13.955 1.00 86.19 79 GLY A C 1
ATOM 610 O O . GLY A 1 79 ? -5.191 -1.623 13.763 1.00 86.19 79 GLY A O 1
ATOM 611 N N . LYS A 1 80 ? -7.275 -2.198 14.308 1.00 81.44 80 LYS A N 1
ATOM 612 C CA . LYS A 1 80 ? -7.712 -0.805 14.496 1.00 81.44 80 LYS A CA 1
ATOM 613 C C . LYS A 1 80 ? -6.912 -0.072 15.584 1.00 81.44 80 LYS A C 1
ATOM 615 O O . LYS A 1 80 ? -6.798 1.143 15.534 1.00 81.44 80 LYS A O 1
ATOM 620 N N . ASN A 1 81 ? -6.369 -0.811 16.552 1.00 85.19 81 ASN A N 1
ATOM 621 C CA . ASN A 1 81 ? -5.537 -0.260 17.622 1.00 85.19 81 ASN A CA 1
ATOM 622 C C . ASN A 1 81 ? -4.075 -0.038 17.193 1.00 85.19 81 ASN A C 1
ATOM 624 O O . ASN A 1 81 ? -3.330 0.587 17.940 1.00 85.19 81 ASN A O 1
ATOM 628 N N . ASP A 1 82 ? -3.672 -0.539 16.020 1.00 87.19 82 ASP A N 1
ATOM 629 C CA . ASP A 1 82 ? -2.313 -0.383 15.488 1.00 87.19 82 ASP A CA 1
ATOM 630 C C . ASP A 1 82 ? -2.138 0.949 14.741 1.00 87.19 82 ASP A C 1
ATOM 632 O O . ASP A 1 82 ? -1.015 1.382 14.481 1.00 87.19 82 ASP A O 1
ATOM 636 N N . ILE A 1 83 ? -3.251 1.608 14.403 1.00 91.06 83 ILE A N 1
ATOM 637 C CA . ILE A 1 83 ? -3.292 2.893 13.706 1.00 91.06 83 ILE A CA 1
ATOM 638 C C . ILE A 1 83 ? -3.941 3.961 14.591 1.00 91.06 83 ILE A C 1
ATOM 640 O O . ILE A 1 83 ? -4.943 3.720 15.265 1.00 91.06 83 ILE A O 1
ATOM 644 N N . GLY A 1 84 ? -3.356 5.157 14.597 1.00 88.06 84 GLY A N 1
ATOM 645 C CA . GLY A 1 84 ? -3.909 6.311 15.304 1.00 88.06 84 GLY A CA 1
ATOM 646 C C . GLY A 1 84 ? -5.010 7.027 14.514 1.00 88.06 84 GLY A C 1
ATOM 647 O O . GLY A 1 84 ? -5.313 6.681 13.373 1.00 88.06 84 GLY A O 1
ATOM 648 N N . GLY A 1 85 ? -5.575 8.075 15.115 1.00 88.12 85 GLY A N 1
ATOM 649 C CA . GLY A 1 85 ? -6.514 8.989 14.459 1.00 88.12 85 GLY A CA 1
ATOM 650 C C . GLY A 1 85 ? -7.934 8.923 15.019 1.00 88.12 85 GLY A C 1
ATOM 651 O O . GLY A 1 85 ? -8.495 7.846 15.245 1.00 88.12 85 GLY A O 1
ATOM 652 N N . GLU A 1 86 ? -8.521 10.100 15.221 1.00 87.19 86 GLU A N 1
ATOM 653 C CA . GLU A 1 86 ? -9.888 10.275 15.718 1.00 87.19 86 GLU A CA 1
ATOM 654 C C . GLU A 1 86 ? -10.902 10.250 14.567 1.00 87.19 86 GLU A C 1
ATOM 656 O O . GLU A 1 86 ? -12.029 9.767 14.723 1.00 87.19 86 GLU A O 1
ATOM 661 N N . SER A 1 87 ? -10.488 10.715 13.384 1.00 90.69 87 SER A N 1
ATOM 662 C CA . SER A 1 87 ? -11.291 10.678 12.160 1.00 90.69 87 SER A CA 1
ATOM 663 C C . SER A 1 87 ? -10.882 9.541 11.215 1.00 90.69 87 SER A C 1
ATOM 665 O O . SER A 1 87 ? -9.750 9.062 11.232 1.00 90.69 87 SER A O 1
ATOM 667 N N . THR A 1 88 ? -11.795 9.125 10.328 1.00 89.62 88 THR A N 1
ATOM 668 C CA . THR A 1 88 ? -11.495 8.114 9.296 1.00 89.62 88 THR A CA 1
ATOM 669 C C . THR A 1 88 ? -10.343 8.557 8.387 1.00 89.62 88 THR A C 1
ATOM 671 O O . THR A 1 88 ? -9.496 7.746 8.033 1.00 89.62 88 THR A O 1
ATOM 674 N N . ALA A 1 89 ? -10.282 9.843 8.031 1.00 89.00 89 ALA A N 1
ATOM 675 C CA . ALA A 1 89 ? -9.225 10.381 7.174 1.00 89.00 89 ALA A CA 1
ATOM 676 C C . ALA A 1 89 ? -7.849 10.334 7.860 1.00 89.00 89 ALA A C 1
ATOM 678 O O . ALA A 1 89 ? -6.846 9.991 7.232 1.00 89.00 89 ALA A O 1
ATOM 679 N N . GLU A 1 90 ? -7.798 10.626 9.163 1.00 91.69 90 GLU A N 1
ATOM 680 C CA . GLU A 1 90 ? -6.582 10.454 9.963 1.00 91.69 90 GLU A CA 1
ATOM 681 C C . GLU A 1 90 ? -6.171 8.986 10.039 1.00 91.69 90 GLU A C 1
ATOM 683 O O . GLU A 1 90 ? -5.005 8.678 9.814 1.00 91.69 90 GLU A O 1
ATOM 688 N N . GLN A 1 91 ? -7.122 8.076 10.254 1.00 92.44 91 GLN A N 1
ATOM 689 C CA . GLN A 1 91 ? -6.850 6.637 10.273 1.00 92.44 91 GLN A CA 1
ATOM 690 C C . GLN A 1 91 ? -6.344 6.122 8.922 1.00 92.44 91 GLN A C 1
ATOM 692 O O . GLN A 1 91 ? -5.437 5.297 8.884 1.00 92.44 91 GLN A O 1
ATOM 697 N N . MET A 1 92 ? -6.866 6.625 7.800 1.00 93.56 92 MET A N 1
ATOM 698 C CA . MET A 1 92 ? -6.348 6.305 6.465 1.00 93.56 92 MET A CA 1
ATOM 699 C C . MET A 1 92 ? -4.912 6.801 6.280 1.00 93.56 92 MET A C 1
ATOM 701 O O . MET A 1 92 ? -4.085 6.081 5.725 1.00 93.56 92 MET A O 1
ATOM 705 N N . ARG A 1 93 ? -4.586 8.003 6.773 1.00 92.75 93 ARG A N 1
ATOM 706 C CA . ARG A 1 93 ? -3.208 8.518 6.763 1.00 92.75 93 ARG A CA 1
ATOM 707 C C . ARG A 1 93 ? -2.282 7.643 7.605 1.00 92.75 93 ARG A C 1
ATOM 709 O O . ARG A 1 93 ? -1.223 7.253 7.118 1.00 92.75 93 ARG A O 1
ATOM 716 N N . GLU A 1 94 ? -2.685 7.325 8.831 1.00 93.38 94 GLU A N 1
ATOM 717 C CA . GLU A 1 94 ? -1.921 6.460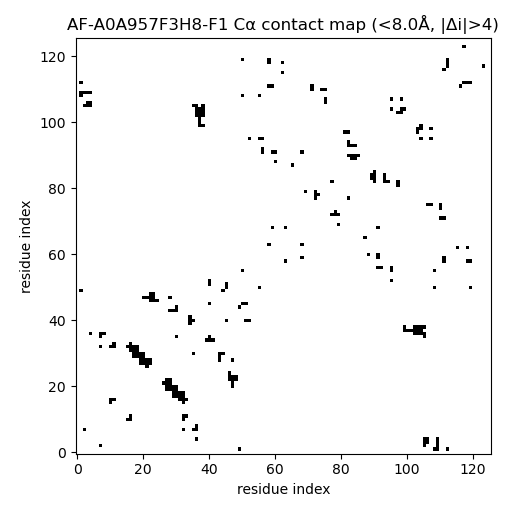 9.735 1.00 93.38 94 GLU A CA 1
ATOM 718 C C . GLU A 1 94 ? -1.782 5.041 9.178 1.00 93.38 94 GLU A C 1
ATOM 720 O O . GLU A 1 94 ? -0.726 4.442 9.317 1.00 93.38 94 GLU A O 1
ATOM 725 N N . CYS A 1 95 ? -2.784 4.515 8.471 1.00 91.94 95 CYS A N 1
ATOM 726 C CA . CYS A 1 95 ? -2.695 3.220 7.799 1.00 91.94 95 CYS A CA 1
ATOM 727 C C . CYS A 1 95 ? -1.609 3.202 6.720 1.00 91.94 95 CYS A C 1
ATOM 729 O O . CYS A 1 95 ? -0.860 2.230 6.638 1.00 91.94 95 CYS A O 1
ATOM 731 N N . VAL A 1 96 ? -1.490 4.267 5.920 1.00 91.06 96 VAL A N 1
ATOM 732 C CA . VAL A 1 96 ? -0.413 4.378 4.926 1.00 91.06 96 VAL A CA 1
ATOM 733 C C . VAL A 1 96 ? 0.949 4.447 5.622 1.00 91.06 96 VAL A C 1
ATOM 735 O O . VAL A 1 96 ? 1.863 3.728 5.232 1.00 91.06 96 VAL A O 1
ATOM 738 N N . GLU A 1 97 ? 1.081 5.245 6.687 1.00 89.94 97 GLU A N 1
ATOM 739 C CA . GLU A 1 97 ? 2.324 5.326 7.474 1.00 89.94 97 GLU A CA 1
ATOM 740 C C . GLU A 1 97 ? 2.697 3.997 8.130 1.00 89.94 97 GLU A C 1
ATOM 742 O O . GLU A 1 97 ? 3.860 3.595 8.125 1.00 89.94 97 GLU A O 1
ATOM 747 N N . PHE A 1 98 ? 1.708 3.306 8.688 1.00 90.44 98 PHE A N 1
ATOM 748 C CA . PHE A 1 98 ? 1.877 1.994 9.282 1.00 90.44 98 PHE A CA 1
ATOM 749 C C . PHE A 1 98 ? 2.331 0.980 8.230 1.00 90.44 98 PHE A C 1
ATOM 751 O O . PHE A 1 98 ? 3.257 0.212 8.486 1.00 90.44 98 PHE A O 1
ATOM 758 N N . ALA A 1 99 ? 1.725 0.999 7.040 1.00 88.38 99 ALA A N 1
ATOM 759 C CA . ALA A 1 99 ? 2.093 0.110 5.948 1.00 88.38 99 ALA A CA 1
ATOM 760 C C . ALA A 1 99 ? 3.525 0.367 5.448 1.00 88.38 99 ALA A C 1
ATOM 762 O O . ALA A 1 99 ? 4.254 -0.591 5.212 1.00 88.38 99 ALA A O 1
ATOM 763 N N . GLU A 1 100 ? 3.959 1.629 5.359 1.00 83.88 100 GLU A N 1
ATOM 764 C CA . GLU A 1 100 ? 5.352 1.983 5.039 1.00 83.88 100 GLU A CA 1
ATOM 765 C C . GLU A 1 100 ? 6.328 1.465 6.106 1.00 83.88 100 GLU A C 1
ATOM 767 O O . GLU A 1 100 ? 7.312 0.812 5.779 1.00 83.88 100 GLU A O 1
ATOM 772 N N . ARG A 1 101 ? 6.045 1.698 7.395 1.00 84.69 101 ARG A N 1
ATOM 773 C CA . ARG A 1 101 ? 6.949 1.307 8.496 1.00 84.69 101 ARG A CA 1
ATOM 774 C C . ARG A 1 101 ? 7.069 -0.202 8.701 1.00 84.69 101 ARG A C 1
ATOM 776 O O . ARG A 1 101 ? 8.061 -0.650 9.265 1.00 84.69 101 ARG A O 1
ATOM 783 N N . ASN A 1 102 ? 6.056 -0.964 8.296 1.00 83.75 102 ASN A N 1
ATOM 784 C CA . ASN A 1 102 ? 5.991 -2.412 8.497 1.00 83.75 102 ASN A CA 1
ATOM 785 C C . ASN A 1 102 ? 6.182 -3.205 7.194 1.00 83.75 102 ASN A C 1
ATOM 787 O O . ASN A 1 102 ? 5.820 -4.377 7.156 1.00 83.75 102 ASN A O 1
ATOM 791 N N . ASN A 1 103 ? 6.708 -2.584 6.130 1.00 80.12 103 ASN A N 1
ATOM 792 C CA . ASN A 1 103 ? 6.928 -3.216 4.820 1.00 80.12 103 ASN A CA 1
ATOM 793 C C . ASN A 1 103 ? 5.659 -3.829 4.191 1.00 80.12 103 ASN A C 1
ATOM 795 O O . ASN A 1 103 ? 5.741 -4.730 3.366 1.00 80.12 103 ASN A O 1
ATOM 799 N N . LYS A 1 104 ? 4.476 -3.317 4.552 1.00 83.69 104 LYS A N 1
ATOM 800 C CA . LYS A 1 104 ? 3.161 -3.712 4.010 1.00 83.69 104 LYS A CA 1
ATOM 801 C C . LYS A 1 104 ? 2.647 -2.746 2.938 1.00 83.69 104 LYS A C 1
ATOM 803 O O . LYS A 1 104 ? 1.477 -2.781 2.559 1.00 83.69 104 LYS A O 1
ATOM 808 N N . TYR A 1 105 ? 3.481 -1.818 2.470 1.00 85.44 105 TYR A N 1
ATOM 809 C CA . TYR A 1 105 ? 3.053 -0.787 1.524 1.00 85.44 105 TYR A CA 1
ATOM 810 C C . TYR A 1 105 ? 2.589 -1.384 0.188 1.00 85.44 105 TYR A C 1
ATOM 812 O O . TYR A 1 105 ? 1.557 -0.976 -0.344 1.00 85.44 105 TYR A O 1
ATOM 820 N N . GLN A 1 106 ? 3.296 -2.392 -0.332 1.00 81.31 106 GLN A N 1
ATOM 821 C CA . GLN A 1 106 ? 2.888 -3.063 -1.573 1.00 81.31 106 GLN A CA 1
ATOM 822 C C . GLN A 1 106 ? 1.627 -3.911 -1.387 1.00 81.31 106 GLN A C 1
ATOM 824 O O . GLN A 1 106 ? 0.798 -3.949 -2.295 1.00 81.31 106 GLN A O 1
ATOM 829 N N . ASP A 1 107 ? 1.426 -4.515 -0.211 1.00 84.81 107 ASP A N 1
ATOM 830 C CA . ASP A 1 107 ? 0.165 -5.189 0.121 1.00 84.81 107 ASP A CA 1
ATOM 831 C C . ASP A 1 107 ? -0.998 -4.201 0.082 1.00 84.81 107 ASP A C 1
ATOM 833 O O . ASP A 1 107 ? -2.015 -4.453 -0.560 1.00 84.81 107 ASP A O 1
ATOM 837 N N . LEU A 1 108 ? -0.828 -3.030 0.705 1.00 87.62 108 LEU A N 1
ATOM 838 C CA . LEU A 1 108 ? -1.825 -1.965 0.689 1.00 87.62 108 LEU A CA 1
ATOM 839 C C . LEU A 1 108 ? -2.154 -1.534 -0.747 1.00 87.62 108 LEU A C 1
ATOM 841 O O . LEU A 1 108 ? -3.327 -1.479 -1.121 1.00 87.62 108 LEU A O 1
ATOM 845 N N . VAL A 1 109 ? -1.135 -1.269 -1.570 1.00 86.00 109 VAL A N 1
ATOM 846 C CA . VAL A 1 109 ? -1.317 -0.913 -2.986 1.00 86.00 109 VAL A CA 1
ATOM 847 C C . VAL A 1 109 ? -2.055 -2.021 -3.739 1.00 86.00 109 VAL A C 1
ATOM 849 O O . VAL A 1 109 ? -3.000 -1.735 -4.475 1.00 86.00 109 VAL A O 1
ATOM 852 N N . THR A 1 110 ? -1.668 -3.279 -3.535 1.00 83.69 110 THR A N 1
ATOM 853 C CA . THR A 1 110 ? -2.248 -4.445 -4.212 1.00 83.69 110 THR A CA 1
ATOM 854 C C . THR A 1 110 ? -3.704 -4.665 -3.810 1.00 83.69 110 THR A C 1
ATOM 856 O O . THR A 1 110 ? -4.556 -4.842 -4.682 1.00 83.69 110 THR A O 1
ATOM 859 N N . VAL A 1 111 ? -4.033 -4.570 -2.520 1.00 86.56 111 VAL A N 1
ATOM 860 C CA . VAL A 1 111 ? -5.408 -4.697 -2.014 1.00 86.56 111 VAL A CA 1
ATOM 861 C C . VAL A 1 111 ? -6.292 -3.568 -2.542 1.00 86.56 111 VAL A C 1
ATOM 863 O O . VAL A 1 111 ? -7.391 -3.830 -3.041 1.00 86.56 111 VAL A O 1
ATOM 866 N N . ILE A 1 112 ? -5.814 -2.317 -2.516 1.00 87.25 112 ILE A N 1
ATOM 867 C CA . ILE A 1 112 ? -6.557 -1.186 -3.090 1.00 87.25 112 ILE A CA 1
ATOM 868 C C . ILE A 1 112 ? -6.767 -1.400 -4.593 1.00 87.25 112 ILE A C 1
ATOM 870 O O . ILE A 1 112 ? -7.885 -1.243 -5.085 1.00 87.25 112 ILE A O 1
ATOM 874 N N . ALA A 1 113 ? -5.724 -1.796 -5.326 1.00 84.38 113 ALA A N 1
ATOM 875 C CA . ALA A 1 113 ? -5.800 -2.022 -6.764 1.00 84.38 113 ALA A CA 1
ATOM 876 C C . ALA A 1 113 ? -6.732 -3.184 -7.128 1.00 84.38 113 ALA A C 1
ATOM 878 O O . ALA A 1 113 ? -7.432 -3.107 -8.132 1.00 84.38 113 ALA A O 1
ATOM 879 N N . SER A 1 114 ? -6.774 -4.237 -6.313 1.00 82.06 114 SER A N 1
ATOM 880 C CA . SER A 1 114 ? -7.676 -5.375 -6.492 1.00 82.06 114 SER A CA 1
ATOM 881 C C . SER A 1 114 ? -9.140 -4.964 -6.299 1.00 82.06 114 SER A C 1
ATOM 88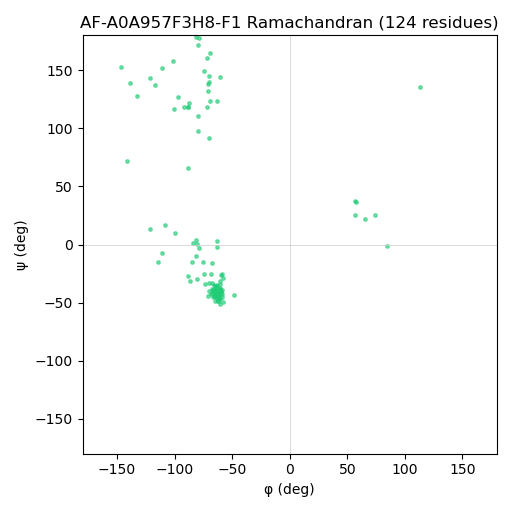3 O O . SER A 1 114 ? -9.996 -5.256 -7.135 1.00 82.06 114 SER A O 1
ATOM 885 N N . LYS A 1 115 ? -9.438 -4.192 -5.245 1.00 84.12 115 LYS A N 1
ATOM 886 C CA . LYS A 1 115 ? -10.804 -3.720 -4.952 1.00 84.12 115 LYS A CA 1
ATOM 887 C C . LYS A 1 115 ? -11.282 -2.611 -5.883 1.00 84.12 115 LYS A C 1
ATOM 889 O O . LYS A 1 115 ? -12.482 -2.486 -6.154 1.00 84.12 115 LYS A O 1
ATOM 894 N N . ARG A 1 116 ? -10.363 -1.749 -6.314 1.00 83.44 116 ARG A N 1
ATOM 895 C CA . ARG A 1 116 ? -10.640 -0.548 -7.106 1.00 83.44 116 ARG A CA 1
ATOM 896 C C . ARG A 1 116 ? -9.545 -0.338 -8.165 1.00 83.44 116 ARG A C 1
ATOM 898 O O . ARG A 1 116 ? -8.790 0.633 -8.093 1.00 83.44 116 ARG A O 1
ATOM 905 N N . PRO A 1 117 ? -9.503 -1.174 -9.221 1.00 77.62 117 PRO A N 1
ATOM 906 C CA . PRO A 1 117 ? -8.455 -1.101 -10.248 1.00 77.62 117 PRO A CA 1
ATOM 907 C C . PRO A 1 117 ? -8.370 0.255 -10.961 1.00 77.62 117 PRO A C 1
ATOM 909 O O . PRO A 1 117 ? -7.324 0.633 -11.481 1.00 77.62 117 PRO A O 1
ATOM 912 N N . HIS A 1 118 ? -9.479 0.998 -10.996 1.00 78.94 118 HIS A N 1
ATOM 913 C CA . HIS A 1 118 ? -9.571 2.307 -11.639 1.00 78.94 118 HIS A CA 1
ATOM 914 C C . HIS A 1 118 ? -8.899 3.441 -10.849 1.00 78.94 118 HIS A C 1
ATOM 916 O O . HIS A 1 118 ? -8.672 4.495 -11.430 1.00 78.94 118 HIS A O 1
ATOM 922 N N . LEU A 1 119 ? -8.577 3.255 -9.562 1.00 77.12 119 LEU A N 1
ATOM 923 C CA . LEU A 1 119 ? -7.929 4.299 -8.756 1.00 77.12 119 LEU A CA 1
ATOM 924 C C . LEU A 1 119 ? -6.448 4.483 -9.104 1.00 77.12 119 LEU A C 1
ATOM 926 O O . LEU A 1 119 ? -5.915 5.573 -8.919 1.00 77.12 119 LEU A O 1
ATOM 930 N N . PHE A 1 120 ? -5.802 3.444 -9.640 1.00 72.31 120 PHE A N 1
ATOM 931 C CA . PHE A 1 120 ? -4.395 3.491 -10.059 1.00 72.31 120 PHE A CA 1
ATOM 932 C C . PHE A 1 120 ? -4.195 3.335 -11.569 1.00 72.31 120 PHE A C 1
ATOM 934 O O . PHE A 1 120 ? -3.125 3.652 -12.081 1.00 72.31 120 PHE A O 1
ATOM 941 N N . ASN A 1 121 ? -5.211 2.881 -12.308 1.00 62.75 121 ASN A N 1
ATOM 942 C CA . ASN A 1 121 ? -5.170 2.915 -13.765 1.00 62.75 121 ASN A CA 1
ATOM 943 C C . ASN A 1 121 ? -5.503 4.324 -14.266 1.00 62.75 121 ASN A C 1
ATOM 945 O O . ASN A 1 121 ? -6.665 4.677 -14.464 1.00 62.75 121 ASN A O 1
ATOM 949 N N . GLU A 1 122 ? -4.464 5.100 -14.571 1.00 51.38 122 GLU A N 1
ATOM 950 C CA . GLU A 1 122 ? -4.588 6.364 -15.310 1.00 51.38 122 GLU A CA 1
ATOM 951 C C . GLU A 1 122 ? -5.116 6.188 -16.747 1.00 51.38 122 GLU A C 1
ATOM 953 O O . GLU A 1 122 ? -5.391 7.179 -17.414 1.00 51.38 122 GLU A O 1
ATOM 958 N N . SER A 1 123 ? -5.365 4.961 -17.224 1.00 39.94 123 SER A N 1
ATOM 959 C CA . SER A 1 123 ? -5.960 4.684 -18.545 1.00 39.94 123 SER A CA 1
ATOM 960 C C . SER A 1 123 ? -7.395 5.215 -18.737 1.00 39.94 123 SER A C 1
ATOM 962 O O . SER A 1 123 ? -7.993 4.977 -19.782 1.00 39.94 123 SER A O 1
ATOM 964 N N . ARG A 1 124 ? -7.969 5.922 -17.754 1.00 35.62 124 ARG A N 1
ATOM 965 C CA . ARG A 1 124 ? -9.225 6.686 -17.884 1.00 35.62 124 ARG A CA 1
ATOM 966 C C . ARG A 1 124 ? -9.089 8.183 -17.581 1.00 35.62 124 ARG A C 1
ATOM 968 O O . ARG A 1 124 ? -10.105 8.851 -17.423 1.00 35.62 124 ARG A O 1
ATOM 975 N N . ARG A 1 125 ? -7.873 8.732 -17.507 1.00 35.38 125 ARG A N 1
ATOM 976 C CA . ARG A 1 125 ? -7.657 10.185 -17.595 1.00 35.38 125 ARG A CA 1
ATOM 977 C C . ARG A 1 125 ? -7.487 10.565 -19.072 1.00 35.38 125 ARG A C 1
ATOM 979 O O . ARG A 1 125 ? -6.393 10.916 -19.499 1.00 35.38 125 ARG A O 1
ATOM 986 N N . LEU A 1 126 ? -8.561 10.395 -19.844 1.00 31.77 126 LEU A N 1
ATOM 987 C CA . LEU A 1 126 ? -8.760 11.013 -21.159 1.00 31.77 126 LEU A CA 1
ATOM 988 C C . LEU A 1 126 ? -9.821 12.098 -21.008 1.00 31.77 126 LEU A C 1
ATOM 990 O O . LEU A 1 126 ? -10.834 11.806 -20.332 1.00 31.77 126 LEU A O 1
#